Protein AF-A0A932A682-F1 (afdb_monomer_lite)

Structure (mmCIF, N/CA/C/O backbone):
data_AF-A0A932A682-F1
#
_entry.id   AF-A0A932A682-F1
#
loop_
_atom_site.group_PDB
_atom_site.id
_atom_site.type_symbol
_atom_site.label_atom_id
_atom_site.label_alt_id
_atom_site.label_comp_id
_atom_site.label_asym_id
_atom_site.label_entity_id
_atom_site.label_seq_id
_atom_site.pdbx_PDB_ins_code
_atom_site.Cartn_x
_atom_site.Cartn_y
_atom_site.Cartn_z
_atom_site.occupancy
_atom_site.B_iso_or_equiv
_atom_site.auth_seq_id
_atom_site.auth_comp_id
_atom_site.auth_asym_id
_atom_site.auth_atom_id
_atom_site.pdbx_PDB_model_num
ATOM 1 N N . MET A 1 1 ? 10.809 10.476 -10.755 1.00 67.19 1 MET A N 1
ATOM 2 C CA . MET A 1 1 ? 9.962 10.803 -11.948 1.00 67.19 1 MET A CA 1
ATOM 3 C C . MET A 1 1 ? 8.734 9.885 -12.046 1.00 67.19 1 MET A C 1
ATOM 5 O O . MET A 1 1 ? 8.766 8.781 -11.519 1.00 67.19 1 MET A O 1
ATOM 9 N N . LEU A 1 2 ? 7.653 10.268 -12.755 1.00 69.25 2 LEU A N 1
ATOM 10 C CA . LEU A 1 2 ? 6.411 9.458 -12.842 1.00 69.25 2 LEU A CA 1
ATOM 11 C C . LEU A 1 2 ? 6.647 8.033 -13.381 1.00 69.25 2 LEU A C 1
ATOM 13 O O . LEU A 1 2 ? 6.065 7.077 -12.875 1.00 69.25 2 LEU A O 1
ATOM 17 N N . MET A 1 3 ? 7.533 7.871 -14.368 1.00 71.50 3 MET A N 1
ATOM 18 C CA . MET A 1 3 ? 7.879 6.546 -14.902 1.00 71.50 3 MET A CA 1
ATOM 19 C C . MET A 1 3 ? 8.580 5.665 -13.865 1.00 71.50 3 MET A C 1
ATOM 21 O O . MET A 1 3 ? 8.342 4.462 -13.828 1.00 71.50 3 MET A O 1
ATOM 25 N N . GLU A 1 4 ? 9.395 6.244 -12.988 1.00 69.81 4 GLU A N 1
ATOM 26 C CA . GLU A 1 4 ? 10.041 5.515 -11.894 1.00 69.81 4 GLU A CA 1
ATOM 27 C C . GLU A 1 4 ? 9.021 5.120 -10.827 1.00 69.81 4 GLU A C 1
ATOM 29 O O . GLU A 1 4 ? 9.059 3.995 -10.345 1.00 69.81 4 GLU A O 1
ATOM 34 N N . LYS A 1 5 ? 8.016 5.964 -10.561 1.00 68.44 5 LYS A N 1
ATOM 35 C CA . LYS A 1 5 ? 6.840 5.573 -9.767 1.00 68.44 5 LYS A CA 1
ATOM 36 C C . LYS A 1 5 ? 6.051 4.429 -10.393 1.00 68.44 5 LYS A C 1
ATOM 38 O O . LYS A 1 5 ? 5.491 3.614 -9.679 1.00 68.44 5 LYS A O 1
ATOM 43 N N . ILE A 1 6 ? 6.005 4.311 -11.714 1.00 70.50 6 ILE A N 1
ATOM 44 C CA . ILE A 1 6 ? 5.329 3.180 -12.363 1.00 70.50 6 ILE A CA 1
ATOM 45 C C . ILE A 1 6 ? 6.223 1.925 -12.326 1.00 70.50 6 ILE A C 1
ATOM 47 O O . ILE A 1 6 ? 5.743 0.829 -12.043 1.00 70.50 6 ILE A O 1
ATOM 51 N N . ARG A 1 7 ? 7.538 2.062 -12.533 1.00 71.69 7 ARG A N 1
ATOM 52 C CA . ARG A 1 7 ? 8.493 0.936 -12.614 1.00 71.69 7 ARG A CA 1
ATOM 53 C C . ARG A 1 7 ? 8.993 0.426 -11.265 1.00 71.69 7 ARG A C 1
ATOM 55 O O . ARG A 1 7 ? 9.190 -0.777 -11.118 1.00 71.69 7 ARG A O 1
ATOM 62 N N . HIS A 1 8 ? 9.054 1.278 -10.244 1.00 75.38 8 HIS A N 1
ATOM 63 C CA . HIS A 1 8 ? 9.485 0.955 -8.873 1.00 75.38 8 HIS A CA 1
ATOM 64 C C . HIS A 1 8 ? 8.459 1.310 -7.786 1.00 75.38 8 HIS A C 1
ATOM 66 O O . HIS A 1 8 ? 8.729 1.093 -6.610 1.00 75.38 8 HIS A O 1
ATOM 72 N N . GLY A 1 9 ? 7.278 1.799 -8.170 1.00 79.19 9 GLY A N 1
ATOM 73 C CA . GLY A 1 9 ? 6.209 2.164 -7.254 1.00 79.19 9 GLY A CA 1
ATOM 74 C C . GLY A 1 9 ? 5.805 1.085 -6.266 1.00 79.19 9 GLY A C 1
ATOM 75 O O . GLY A 1 9 ? 5.382 -0.002 -6.659 1.00 79.19 9 GLY A O 1
ATOM 76 N N . VAL A 1 10 ? 5.864 1.414 -4.985 1.00 82.62 10 VAL A N 1
ATOM 77 C CA . VAL A 1 10 ? 5.381 0.556 -3.908 1.00 82.62 10 VAL A CA 1
ATOM 78 C C . VAL A 1 10 ? 4.199 1.202 -3.207 1.00 82.62 10 VAL A C 1
ATOM 80 O O . VAL A 1 10 ? 4.087 2.428 -3.122 1.00 82.62 10 VAL A O 1
ATOM 83 N N . LEU A 1 11 ? 3.297 0.356 -2.721 1.00 84.38 11 LEU A N 1
ATOM 84 C CA . LEU A 1 11 ? 2.213 0.780 -1.852 1.00 84.38 11 LEU A CA 1
ATOM 85 C C . LEU A 1 11 ? 2.690 0.660 -0.410 1.00 84.38 11 LEU A C 1
ATOM 87 O O . LEU A 1 11 ? 3.127 -0.417 -0.002 1.00 84.38 11 LEU A O 1
ATOM 91 N N . GLN A 1 12 ? 2.601 1.744 0.353 1.00 84.94 12 GLN A N 1
ATOM 92 C CA . GLN A 1 12 ? 2.842 1.683 1.785 1.00 84.94 12 GLN A CA 1
ATOM 93 C C . GLN A 1 12 ? 1.526 1.352 2.484 1.00 84.94 12 GLN A C 1
ATOM 95 O O . GLN A 1 12 ? 0.499 1.980 2.248 1.00 84.94 12 GLN A O 1
ATOM 100 N N . VAL A 1 13 ? 1.559 0.351 3.345 1.00 83.12 13 VAL A N 1
ATOM 101 C CA . VAL A 1 13 ? 0.437 -0.089 4.159 1.00 83.12 13 VAL A CA 1
ATOM 102 C C . VAL A 1 13 ? 0.838 0.130 5.609 1.00 83.12 13 VAL A C 1
ATOM 104 O O . VAL A 1 13 ? 1.690 -0.580 6.144 1.00 83.12 13 VAL A O 1
ATOM 107 N N . ALA A 1 14 ? 0.269 1.151 6.237 1.00 80.69 14 ALA A N 1
ATOM 108 C CA . ALA A 1 14 ? 0.439 1.381 7.659 1.00 80.69 14 ALA A CA 1
ATOM 109 C C . ALA A 1 14 ? -0.398 0.338 8.406 1.00 80.69 14 ALA A C 1
ATOM 111 O O . ALA A 1 14 ? -1.624 0.313 8.300 1.00 80.69 14 ALA A O 1
ATOM 112 N N . THR A 1 15 ? 0.288 -0.564 9.104 1.00 74.56 15 THR A N 1
ATOM 113 C CA . THR A 1 15 ? -0.321 -1.545 10.006 1.00 74.56 15 THR A CA 1
ATOM 114 C C . THR A 1 15 ? 0.037 -1.190 11.446 1.00 74.56 15 THR A C 1
ATOM 116 O O . THR A 1 15 ? 1.041 -0.517 11.675 1.00 74.56 15 THR A O 1
ATOM 119 N N . ASP A 1 16 ? -0.729 -1.685 12.418 1.00 68.94 16 ASP A N 1
ATOM 120 C CA . ASP A 1 16 ? -0.457 -1.509 13.859 1.00 68.94 16 ASP A CA 1
ATOM 121 C C . ASP A 1 16 ? 0.979 -1.928 14.251 1.00 68.94 16 ASP A C 1
ATOM 123 O O . ASP A 1 16 ? 1.655 -1.276 15.039 1.00 68.94 16 ASP A O 1
ATOM 127 N N . HIS A 1 17 ? 1.509 -2.956 13.580 1.00 66.06 17 HIS A N 1
ATOM 128 C CA . HIS A 1 17 ? 2.874 -3.458 13.765 1.00 66.06 17 HIS A CA 1
ATOM 129 C C . HIS A 1 17 ? 3.948 -2.731 12.923 1.00 66.06 17 HIS A C 1
ATOM 131 O O . HIS A 1 17 ? 5.087 -3.204 12.844 1.00 66.06 17 HIS A O 1
ATOM 137 N N . GLY A 1 18 ? 3.602 -1.626 12.255 1.00 71.19 18 GLY A N 1
ATOM 138 C CA . GLY A 1 18 ? 4.508 -0.791 11.461 1.00 71.19 18 GLY A CA 1
ATOM 139 C C . GLY A 1 18 ? 4.136 -0.665 9.979 1.00 71.19 18 GLY A C 1
ATOM 140 O O . GLY A 1 18 ? 3.158 -1.238 9.493 1.00 71.19 18 GLY A O 1
ATOM 141 N N . ALA A 1 19 ? 4.942 0.094 9.235 1.00 77.06 19 ALA A N 1
ATOM 142 C CA . ALA A 1 19 ? 4.770 0.256 7.795 1.00 77.06 19 ALA A CA 1
ATOM 143 C C . ALA A 1 19 ? 5.220 -1.006 7.046 1.00 77.06 19 ALA A C 1
ATOM 145 O O . ALA A 1 19 ? 6.372 -1.432 7.144 1.00 77.06 19 ALA A O 1
ATOM 146 N N . ARG A 1 20 ? 4.309 -1.599 6.279 1.00 80.75 20 ARG A N 1
ATOM 147 C CA . ARG A 1 20 ? 4.599 -2.699 5.358 1.00 80.75 20 ARG A CA 1
ATOM 148 C C . ARG A 1 20 ? 4.546 -2.172 3.938 1.00 80.75 20 ARG A C 1
ATOM 150 O O . ARG A 1 20 ? 3.682 -1.366 3.613 1.00 80.75 20 ARG A O 1
ATOM 157 N N . PHE A 1 21 ? 5.461 -2.622 3.094 1.00 81.62 21 PHE A N 1
ATOM 158 C CA . PHE A 1 21 ? 5.481 -2.215 1.699 1.00 81.62 21 PHE A CA 1
ATOM 159 C C . PHE A 1 21 ? 5.054 -3.392 0.844 1.00 81.62 21 PHE A C 1
ATOM 161 O O . PHE A 1 21 ? 5.520 -4.516 1.026 1.00 81.62 21 PHE A O 1
ATOM 168 N N . VAL A 1 22 ? 4.149 -3.123 -0.085 1.00 80.81 22 VAL A N 1
ATOM 169 C CA . VAL A 1 22 ? 3.740 -4.098 -1.086 1.00 80.81 22 VAL A CA 1
ATOM 170 C C . VAL A 1 22 ? 4.290 -3.648 -2.425 1.00 80.81 22 VAL A C 1
ATOM 172 O O . VAL A 1 22 ? 4.227 -2.461 -2.760 1.00 80.81 22 VAL A O 1
ATOM 175 N N . ALA A 1 23 ? 4.828 -4.598 -3.186 1.00 80.56 23 ALA A N 1
ATOM 176 C CA . ALA A 1 23 ? 5.268 -4.407 -4.559 1.00 80.56 23 ALA A CA 1
ATOM 177 C C . ALA A 1 23 ? 4.151 -4.842 -5.536 1.00 80.56 23 ALA A C 1
ATOM 179 O O . ALA A 1 23 ? 4.133 -5.990 -5.975 1.00 80.56 23 ALA A O 1
ATOM 180 N N . PRO A 1 24 ? 3.199 -3.956 -5.888 1.00 78.56 24 PRO A N 1
ATOM 181 C CA . PRO A 1 24 ? 2.173 -4.238 -6.894 1.00 78.56 24 PRO A CA 1
ATOM 182 C C . PRO A 1 24 ? 2.785 -4.432 -8.289 1.00 78.56 24 PRO A C 1
ATOM 184 O O . PRO A 1 24 ? 3.854 -3.892 -8.584 1.00 78.56 24 PRO A O 1
ATOM 187 N N . SER A 1 25 ? 2.087 -5.128 -9.186 1.00 82.56 25 SER A N 1
ATOM 188 C CA . SER A 1 25 ? 2.453 -5.215 -10.609 1.00 82.56 25 SER A CA 1
ATOM 189 C C . SER A 1 25 ? 2.182 -3.893 -11.339 1.00 82.56 25 SER A C 1
ATOM 191 O O . SER A 1 25 ? 1.421 -3.057 -10.858 1.00 82.56 25 SER A O 1
ATOM 193 N N . LEU A 1 26 ? 2.721 -3.707 -12.550 1.00 80.88 26 LEU A N 1
ATOM 194 C CA . LEU A 1 26 ? 2.531 -2.489 -13.364 1.00 80.88 26 LEU A CA 1
ATOM 195 C C . LEU A 1 26 ? 1.058 -2.042 -13.494 1.00 80.88 26 LEU A C 1
ATOM 197 O O . LEU A 1 26 ? 0.750 -0.865 -13.322 1.00 80.88 26 LEU A O 1
ATOM 201 N N . VAL A 1 27 ? 0.134 -2.978 -13.732 1.00 80.56 27 VAL A N 1
ATOM 202 C CA . VAL A 1 27 ? -1.310 -2.684 -13.848 1.00 80.56 27 VAL A CA 1
ATOM 203 C C . VAL A 1 27 ? -1.930 -2.299 -12.499 1.00 80.56 27 VAL A C 1
ATOM 205 O O . VAL A 1 27 ? -2.798 -1.431 -12.426 1.00 80.56 27 VAL A O 1
ATOM 208 N N . GLU A 1 28 ? -1.497 -2.935 -11.412 1.00 81.94 28 GLU A N 1
ATOM 209 C CA . GLU A 1 28 ? -1.937 -2.606 -10.051 1.00 81.94 28 GLU A CA 1
ATOM 210 C C . GLU A 1 28 ? -1.405 -1.229 -9.637 1.00 81.94 28 GLU A C 1
ATOM 212 O O . GLU A 1 28 ? -2.139 -0.450 -9.046 1.00 81.94 28 GLU A O 1
ATOM 217 N N . ARG A 1 29 ? -0.185 -0.864 -10.045 1.00 85.38 29 ARG A N 1
ATOM 218 C CA . ARG A 1 29 ? 0.393 0.471 -9.820 1.00 85.38 29 ARG A CA 1
ATOM 219 C C . ARG A 1 29 ? -0.377 1.570 -10.515 1.00 85.38 29 ARG A C 1
ATOM 221 O O . ARG A 1 29 ? -0.625 2.596 -9.896 1.00 85.38 29 ARG A O 1
ATOM 228 N N . LEU A 1 30 ? -0.766 1.363 -11.773 1.00 82.75 30 LEU A N 1
ATOM 229 C CA . LEU A 1 30 ? -1.603 2.322 -12.495 1.00 82.75 30 LEU A CA 1
ATOM 230 C C . LEU A 1 30 ? -2.954 2.505 -11.794 1.00 82.75 30 LEU A C 1
ATOM 232 O O . LEU A 1 30 ? -3.382 3.640 -11.605 1.00 82.75 30 LEU A O 1
ATOM 236 N N . ARG A 1 31 ? -3.579 1.409 -11.337 1.00 82.06 31 ARG A N 1
ATOM 237 C CA . ARG A 1 31 ? -4.826 1.461 -10.554 1.00 82.06 31 ARG A CA 1
ATOM 238 C C . ARG A 1 31 ? -4.652 2.201 -9.231 1.00 82.06 31 ARG A C 1
ATOM 240 O O . ARG A 1 31 ? -5.420 3.112 -8.948 1.00 82.06 31 ARG A O 1
ATOM 247 N N . LEU A 1 32 ? -3.618 1.872 -8.460 1.00 79.94 32 LEU A N 1
ATOM 248 C CA . LEU A 1 32 ? -3.319 2.542 -7.195 1.00 79.94 32 LEU A CA 1
ATOM 249 C C . LEU A 1 32 ? -3.027 4.025 -7.425 1.00 79.94 32 LEU A C 1
ATOM 251 O O . LEU A 1 32 ? -3.602 4.871 -6.764 1.00 79.94 32 LEU A O 1
ATOM 255 N N . MET A 1 33 ? -2.202 4.376 -8.405 1.00 81.06 33 MET A N 1
ATOM 256 C CA . MET A 1 33 ? -1.897 5.773 -8.711 1.00 81.06 33 MET A CA 1
ATOM 257 C C . MET A 1 33 ? -3.138 6.570 -9.131 1.00 81.06 33 MET A C 1
ATOM 259 O O . MET A 1 33 ? -3.199 7.774 -8.892 1.00 81.06 33 MET A O 1
ATOM 263 N N . TRP A 1 34 ? -4.130 5.904 -9.726 1.00 82.31 34 TRP A N 1
ATOM 264 C CA . TRP A 1 34 ? -5.432 6.495 -10.015 1.00 82.31 34 TRP A CA 1
ATOM 265 C C . TRP A 1 34 ? -6.277 6.685 -8.746 1.00 82.31 34 TRP A C 1
ATOM 267 O O . TRP A 1 34 ? -6.843 7.756 -8.555 1.00 82.31 34 TRP A O 1
ATOM 277 N N . MET A 1 35 ? -6.282 5.712 -7.830 1.00 77.44 35 MET A N 1
ATOM 278 C CA . MET A 1 35 ? -6.946 5.826 -6.520 1.00 77.44 35 MET A CA 1
ATOM 279 C C . MET A 1 35 ? -6.327 6.935 -5.647 1.00 77.44 35 MET A C 1
ATOM 281 O O . MET A 1 35 ? -7.028 7.796 -5.124 1.00 77.44 35 MET A O 1
ATOM 285 N N . PHE A 1 36 ? -4.995 6.978 -5.556 1.00 78.69 36 PHE A N 1
ATOM 286 C CA . PHE A 1 36 ? -4.228 7.974 -4.794 1.00 78.69 36 PHE A CA 1
ATOM 287 C C . PHE A 1 36 ? -4.026 9.301 -5.546 1.00 78.69 36 PHE A C 1
ATOM 289 O O . PHE A 1 36 ? -3.265 10.167 -5.112 1.00 78.69 36 PHE A O 1
ATOM 296 N N . ARG A 1 37 ? -4.692 9.494 -6.692 1.00 79.38 37 ARG A N 1
ATOM 297 C CA . ARG A 1 37 ? -4.569 10.717 -7.501 1.00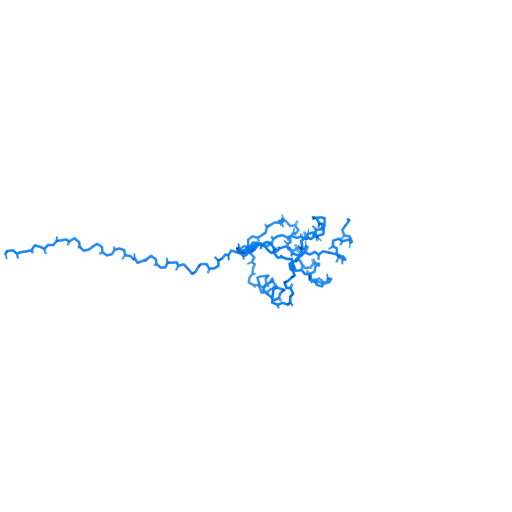 79.38 37 ARG A CA 1
ATOM 298 C C . ARG A 1 37 ? -5.026 11.956 -6.728 1.00 79.38 37 ARG A C 1
ATOM 300 O O . ARG A 1 37 ? -4.418 13.011 -6.885 1.00 79.38 37 ARG A O 1
ATOM 307 N N . ASN A 1 38 ? -6.079 11.813 -5.920 1.00 71.88 38 ASN A N 1
ATOM 308 C CA . ASN A 1 38 ? -6.683 12.908 -5.154 1.00 71.88 38 ASN A CA 1
ATOM 309 C C . ASN A 1 38 ? -6.174 12.985 -3.708 1.00 71.88 38 ASN A C 1
ATOM 311 O O . ASN A 1 38 ? -6.127 14.070 -3.136 1.00 71.88 38 ASN A O 1
ATOM 315 N N . PHE A 1 39 ? -5.747 11.861 -3.127 1.00 73.00 39 PHE A N 1
ATOM 316 C CA . PHE A 1 39 ? -5.289 11.795 -1.740 1.00 73.00 39 PHE A CA 1
ATOM 317 C C . PHE A 1 39 ? -4.039 10.923 -1.642 1.00 73.00 39 PHE A C 1
ATOM 319 O O . PHE A 1 39 ? -3.989 9.840 -2.211 1.00 73.00 39 PHE A O 1
ATOM 326 N N . LYS A 1 40 ? -3.019 11.384 -0.909 1.00 71.44 40 LYS A N 1
ATOM 327 C CA . LYS A 1 40 ? -1.765 10.630 -0.704 1.00 71.44 40 LYS A CA 1
ATOM 328 C C . LYS A 1 40 ? -1.876 9.560 0.385 1.00 71.44 40 LYS A C 1
ATOM 330 O O . LYS A 1 40 ? -1.097 8.610 0.387 1.00 71.44 40 LYS A O 1
ATOM 335 N N . LEU A 1 41 ? -2.829 9.733 1.294 1.00 74.12 41 LEU A N 1
ATOM 336 C CA . LEU A 1 41 ? -3.102 8.852 2.416 1.00 74.12 41 LEU A CA 1
ATOM 337 C C . LEU A 1 41 ? -4.608 8.593 2.443 1.00 74.12 41 LEU A C 1
ATOM 339 O O . LEU A 1 41 ? -5.385 9.546 2.475 1.00 74.12 41 LEU A O 1
ATOM 343 N N . LEU A 1 42 ? -5.001 7.322 2.359 1.00 76.62 42 LEU A N 1
ATOM 344 C CA . LEU A 1 42 ? -6.399 6.913 2.459 1.00 76.62 42 LEU A CA 1
ATOM 345 C C . LEU A 1 42 ? -6.560 5.918 3.613 1.00 76.62 42 LEU A C 1
ATOM 347 O O . LEU A 1 42 ? -5.936 4.851 3.585 1.00 76.62 42 LEU A O 1
ATOM 351 N N . PRO A 1 43 ? -7.422 6.215 4.597 1.00 74.38 43 PRO A N 1
ATOM 352 C CA . PRO A 1 43 ? -7.870 5.199 5.531 1.00 74.38 43 PRO A CA 1
ATOM 353 C C . PRO A 1 43 ? -8.708 4.148 4.803 1.00 74.38 43 PRO A C 1
ATOM 355 O O . PRO A 1 43 ? -9.478 4.459 3.894 1.00 74.38 43 PRO A O 1
ATOM 358 N N . GLN A 1 44 ? -8.582 2.886 5.211 1.00 71.06 44 GLN A N 1
ATOM 359 C CA . GLN A 1 44 ? -9.323 1.776 4.604 1.00 71.06 44 GLN A CA 1
ATOM 360 C C . GLN A 1 44 ? -10.852 1.982 4.608 1.00 71.06 44 GLN A C 1
ATOM 362 O O . GLN A 1 44 ? -11.541 1.450 3.744 1.00 71.06 44 GLN A O 1
ATOM 367 N N . GLU A 1 45 ? -11.370 2.800 5.526 1.00 70.50 45 GLU A N 1
ATOM 368 C CA . GLU A 1 45 ? -12.795 3.122 5.666 1.00 70.50 45 GLU A CA 1
ATOM 369 C C . GLU A 1 45 ? -13.372 3.962 4.518 1.00 70.50 45 GLU A C 1
ATOM 371 O O . GLU A 1 45 ? -14.555 3.836 4.211 1.00 70.50 45 GLU A O 1
ATOM 376 N N . VAL A 1 46 ? -12.561 4.810 3.871 1.00 73.38 46 VAL A N 1
ATOM 377 C CA . VAL A 1 46 ? -13.027 5.664 2.756 1.00 73.38 46 VAL A CA 1
ATOM 378 C C . VAL A 1 46 ? -12.866 4.994 1.392 1.00 73.38 46 VAL A C 1
ATOM 380 O O . VAL A 1 46 ? -13.316 5.526 0.380 1.00 73.38 46 VAL A O 1
ATOM 383 N N . LEU A 1 47 ? -12.213 3.830 1.361 1.00 73.19 47 LEU A N 1
ATOM 384 C CA . LEU A 1 47 ? -12.032 3.011 0.169 1.00 73.19 47 LEU A CA 1
ATOM 385 C C . LEU A 1 47 ? -13.283 2.154 -0.062 1.00 73.19 47 LEU A C 1
ATOM 387 O O . LEU A 1 47 ? -13.820 1.554 0.872 1.00 73.19 47 LEU A O 1
ATOM 391 N N . SER A 1 48 ? -13.727 2.032 -1.312 1.00 78.50 48 SER A N 1
ATOM 392 C CA . SER A 1 48 ? -14.849 1.155 -1.668 1.00 78.50 48 SER A CA 1
ATOM 393 C C . SER A 1 48 ? -14.494 -0.313 -1.418 1.00 78.50 48 SER A C 1
ATOM 395 O O . SER A 1 48 ? -13.324 -0.698 -1.438 1.00 78.50 48 SER A O 1
ATOM 397 N N . GLN A 1 49 ? -15.494 -1.188 -1.273 1.00 76.62 49 GLN A N 1
ATOM 398 C CA . GLN A 1 49 ? -15.265 -2.622 -1.022 1.00 76.62 49 GLN A CA 1
ATOM 399 C C . GLN A 1 49 ? -14.334 -3.289 -2.053 1.00 76.62 49 GLN A C 1
ATOM 401 O O . GLN A 1 49 ? -13.506 -4.123 -1.692 1.00 76.62 49 GLN A O 1
ATOM 406 N N . HIS A 1 50 ? -14.415 -2.887 -3.324 1.00 76.69 50 HIS A N 1
ATOM 407 C CA . HIS A 1 50 ? -13.526 -3.377 -4.384 1.00 76.69 50 HIS A CA 1
ATOM 408 C C . HIS A 1 50 ? -12.065 -2.956 -4.184 1.00 76.69 50 HIS A C 1
ATOM 410 O O . HIS A 1 50 ? -11.146 -3.738 -4.421 1.00 76.69 50 HIS A O 1
ATOM 416 N N . GLU A 1 51 ? -11.847 -1.723 -3.737 1.00 76.50 51 GLU A N 1
ATOM 417 C CA . GLU A 1 51 ? -10.522 -1.165 -3.477 1.00 76.50 51 GLU A CA 1
ATOM 418 C C . GLU A 1 51 ? -9.907 -1.806 -2.229 1.00 76.50 51 GLU A C 1
ATOM 420 O O . GLU A 1 51 ? -8.739 -2.195 -2.236 1.00 76.50 51 GLU A O 1
ATOM 425 N N . GLN A 1 52 ? -10.720 -2.020 -1.191 1.00 77.88 52 GLN A N 1
ATOM 426 C CA . GLN A 1 52 ? -10.319 -2.777 -0.007 1.00 77.88 52 GLN A CA 1
ATOM 427 C C . GLN A 1 52 ? -9.955 -4.224 -0.357 1.00 77.88 52 GLN A C 1
ATOM 429 O O . GLN A 1 52 ? -8.941 -4.728 0.125 1.00 77.88 52 GLN A O 1
ATOM 434 N N . ALA A 1 53 ? -10.733 -4.886 -1.220 1.00 81.38 53 ALA A N 1
ATOM 435 C CA . ALA A 1 53 ? -10.431 -6.238 -1.683 1.00 81.38 53 ALA A CA 1
ATOM 436 C C . ALA A 1 53 ? -9.111 -6.288 -2.466 1.00 81.38 53 ALA A C 1
ATOM 438 O O . ALA A 1 53 ? -8.317 -7.203 -2.258 1.00 81.38 53 ALA A O 1
ATOM 439 N N . LEU A 1 54 ? -8.830 -5.284 -3.307 1.00 80.12 54 LEU A N 1
ATOM 440 C CA . LEU A 1 54 ? -7.552 -5.166 -4.012 1.00 80.12 54 LEU A CA 1
ATOM 441 C C . LEU A 1 54 ? -6.381 -5.028 -3.030 1.00 80.12 54 LEU A C 1
ATOM 443 O O . LEU A 1 54 ? -5.403 -5.764 -3.143 1.00 80.12 54 LEU A O 1
ATOM 447 N N . VAL A 1 55 ? -6.482 -4.119 -2.054 1.00 77.06 55 VAL A N 1
ATOM 448 C CA . VAL A 1 55 ? -5.441 -3.924 -1.029 1.00 77.06 55 VAL A CA 1
ATOM 449 C C . VAL A 1 55 ? -5.249 -5.191 -0.199 1.00 77.06 55 VAL A C 1
ATOM 451 O O . VAL A 1 55 ? -4.113 -5.574 0.075 1.00 77.06 55 VAL A O 1
ATOM 454 N N . ARG A 1 56 ? -6.337 -5.879 0.163 1.00 79.19 56 ARG A N 1
ATOM 455 C CA . ARG A 1 56 ? -6.284 -7.146 0.896 1.00 79.19 56 ARG A CA 1
ATOM 456 C C . ARG A 1 56 ? -5.575 -8.232 0.087 1.00 79.19 56 ARG A C 1
ATOM 458 O O . ARG A 1 56 ? -4.644 -8.836 0.601 1.00 79.19 56 ARG A 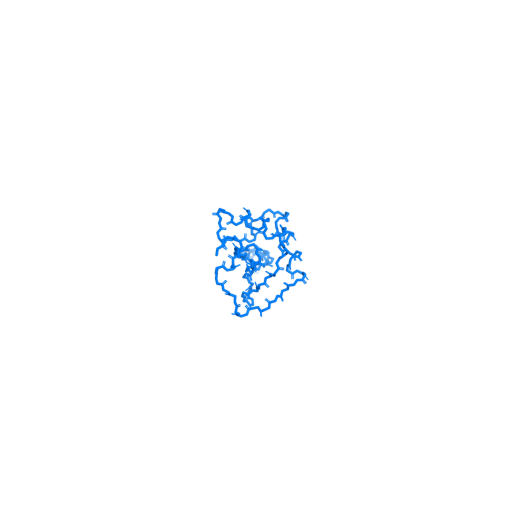O 1
ATOM 465 N N . HIS A 1 57 ? -5.933 -8.415 -1.182 1.00 81.75 57 HIS A N 1
ATOM 466 C CA . HIS A 1 57 ? -5.262 -9.370 -2.066 1.00 81.75 57 HIS A CA 1
ATOM 467 C C . HIS A 1 57 ? -3.772 -9.055 -2.252 1.00 81.75 57 HIS A C 1
ATOM 469 O O . HIS A 1 57 ? -2.947 -9.965 -2.279 1.00 81.75 57 HIS A O 1
ATOM 475 N N . LEU A 1 58 ? -3.416 -7.772 -2.360 1.00 78.50 58 LEU A N 1
ATOM 476 C CA . LEU A 1 58 ? -2.028 -7.308 -2.423 1.00 78.50 58 LEU A CA 1
ATOM 477 C C . LEU A 1 58 ? -1.263 -7.643 -1.132 1.00 78.50 58 LEU A C 1
ATOM 479 O O . LEU A 1 58 ? -0.139 -8.142 -1.182 1.00 78.50 58 LEU A O 1
ATOM 483 N N . CYS A 1 59 ? -1.906 -7.422 0.013 1.00 74.44 59 CYS A N 1
ATOM 484 C CA . CYS A 1 59 ? -1.401 -7.745 1.343 1.00 74.44 59 CYS A CA 1
ATOM 485 C C . CYS A 1 59 ? -1.232 -9.264 1.552 1.00 74.44 59 CYS A C 1
ATOM 487 O O . CYS A 1 59 ? -0.299 -9.695 2.217 1.00 74.44 59 CYS A O 1
ATOM 489 N N . GLU A 1 60 ? -2.098 -10.094 0.975 1.00 77.94 60 GLU A N 1
ATOM 490 C CA . GLU A 1 60 ? -1.971 -11.557 1.035 1.00 77.94 60 GLU A CA 1
ATOM 491 C C . GLU A 1 60 ? -0.894 -12.089 0.080 1.00 77.94 60 GLU A C 1
ATOM 493 O O . GLU A 1 60 ? -0.301 -13.133 0.340 1.00 77.94 60 GLU A O 1
ATOM 498 N N . ARG A 1 61 ? -0.611 -11.371 -1.014 1.00 76.62 61 ARG A N 1
ATOM 499 C CA . ARG A 1 61 ? 0.370 -11.794 -2.021 1.00 76.62 61 ARG A CA 1
ATOM 500 C C . ARG A 1 61 ? 1.818 -11.626 -1.575 1.00 76.62 61 ARG A C 1
ATOM 502 O O . ARG A 1 61 ? 2.590 -12.565 -1.724 1.00 76.62 61 ARG A O 1
ATOM 509 N N . GLN A 1 62 ? 2.203 -10.428 -1.134 1.00 67.12 62 GLN A N 1
ATOM 510 C CA . GLN A 1 62 ? 3.608 -10.061 -0.905 1.00 67.12 62 GLN A CA 1
ATOM 511 C C . GLN A 1 62 ? 3.703 -8.885 0.080 1.00 67.12 62 GLN A C 1
ATOM 513 O O . GLN A 1 62 ? 3.708 -7.720 -0.322 1.00 67.12 62 GLN A O 1
ATOM 518 N N . LEU A 1 63 ? 3.787 -9.176 1.380 1.00 68.12 63 LEU A N 1
ATOM 519 C CA . LEU A 1 63 ? 4.165 -8.179 2.384 1.00 68.12 63 LEU A CA 1
ATOM 520 C C . LEU A 1 63 ? 5.666 -8.238 2.610 1.00 68.12 63 LEU A C 1
ATOM 522 O O . LEU A 1 63 ? 6.162 -9.078 3.360 1.00 68.12 63 LEU A O 1
ATOM 526 N N . GLU A 1 64 ? 6.386 -7.308 2.001 1.00 67.62 64 GLU A N 1
ATOM 527 C CA . GLU A 1 64 ? 7.815 -7.182 2.223 1.00 67.62 64 GLU A CA 1
ATOM 528 C C . GLU A 1 64 ? 8.066 -6.113 3.292 1.00 67.62 64 GLU A C 1
ATOM 530 O O . GLU A 1 64 ? 7.621 -4.961 3.201 1.00 67.62 64 GLU A O 1
ATOM 535 N N . LYS A 1 65 ? 8.817 -6.479 4.337 1.00 64.94 65 LYS A N 1
ATOM 536 C CA . LYS A 1 65 ? 9.412 -5.491 5.242 1.00 64.94 65 LYS A CA 1
ATOM 537 C C . LYS A 1 65 ? 10.572 -4.826 4.513 1.00 64.94 65 LYS A C 1
ATOM 539 O O . LYS A 1 65 ? 11.721 -5.240 4.635 1.00 64.94 65 LYS A O 1
ATOM 544 N N . ARG A 1 66 ? 10.265 -3.800 3.727 1.00 67.12 66 ARG A N 1
ATOM 545 C CA . ARG A 1 66 ? 11.279 -3.022 3.022 1.00 67.12 66 ARG A CA 1
ATOM 546 C C . ARG A 1 66 ? 11.653 -1.809 3.878 1.00 67.12 66 ARG A C 1
ATOM 548 O O . ARG A 1 66 ? 10.835 -0.925 4.082 1.00 67.12 66 ARG A O 1
ATOM 555 N N . GLN A 1 67 ? 12.863 -1.816 4.435 1.00 61.56 67 GLN A N 1
ATOM 556 C CA . GLN A 1 67 ? 13.366 -0.715 5.274 1.00 61.56 67 GLN A CA 1
ATOM 557 C C . GLN A 1 67 ? 13.942 0.437 4.437 1.00 61.56 67 GLN A C 1
ATOM 559 O O . GLN A 1 67 ? 13.915 1.578 4.880 1.00 61.56 67 GLN A O 1
ATOM 564 N N . ASP A 1 68 ? 14.388 0.146 3.212 1.00 67.19 68 ASP A N 1
ATOM 565 C CA . ASP A 1 68 ? 14.986 1.112 2.288 1.00 67.19 68 ASP A CA 1
ATOM 566 C C . ASP A 1 68 ? 14.048 1.351 1.094 1.00 67.19 68 ASP A C 1
ATOM 568 O O . ASP A 1 68 ? 14.196 0.793 0.006 1.00 67.19 68 ASP A O 1
ATOM 572 N N . VAL A 1 69 ? 12.966 2.090 1.337 1.00 70.00 69 VAL A N 1
ATOM 573 C CA . VAL A 1 69 ? 12.055 2.530 0.275 1.00 70.00 69 VAL A CA 1
ATOM 574 C C . VAL A 1 69 ? 12.249 4.014 0.078 1.00 70.00 69 VAL A C 1
ATOM 576 O O . VAL A 1 69 ? 11.947 4.810 0.966 1.00 70.00 69 VAL A O 1
ATOM 579 N N . SER A 1 70 ? 12.699 4.397 -1.114 1.00 75.25 70 SER A N 1
ATOM 580 C CA . SER A 1 70 ? 12.755 5.803 -1.487 1.00 75.25 70 SER A CA 1
ATOM 581 C C . SER A 1 70 ? 11.345 6.411 -1.414 1.00 75.25 70 SER A C 1
ATOM 583 O O . SER A 1 70 ? 10.420 5.864 -2.022 1.00 75.25 70 SER A O 1
ATOM 585 N N . PRO A 1 71 ? 11.151 7.556 -0.739 1.00 71.62 71 PRO A N 1
ATOM 586 C CA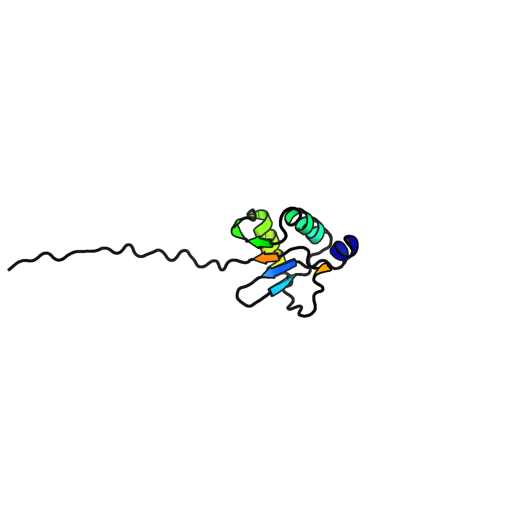 . PRO A 1 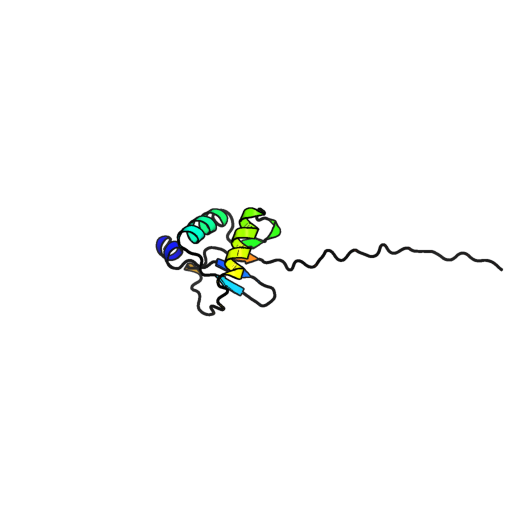71 ? 9.834 8.186 -0.617 1.00 71.62 71 PRO A CA 1
ATOM 587 C C . PRO A 1 71 ? 9.241 8.576 -1.981 1.00 71.62 71 PRO A C 1
ATOM 589 O O . PRO A 1 71 ? 8.022 8.590 -2.141 1.00 71.62 71 PRO A O 1
ATOM 592 N N . ASP A 1 72 ? 10.085 8.811 -2.995 1.00 74.69 72 ASP A N 1
ATOM 593 C CA . ASP A 1 72 ? 9.643 9.074 -4.372 1.00 74.69 72 ASP A CA 1
ATOM 594 C C . ASP A 1 72 ? 8.983 7.847 -5.025 1.00 74.69 72 ASP A C 1
ATOM 596 O O . ASP A 1 72 ? 8.134 7.995 -5.899 1.00 74.69 72 ASP A O 1
ATOM 600 N N . ALA A 1 73 ? 9.301 6.632 -4.568 1.00 77.88 73 ALA A N 1
ATOM 601 C CA . ALA A 1 73 ? 8.700 5.392 -5.051 1.00 77.88 73 ALA A CA 1
ATOM 602 C C . ALA A 1 73 ? 7.369 5.060 -4.355 1.00 77.88 73 ALA A C 1
ATOM 604 O O . ALA A 1 73 ? 6.667 4.148 -4.784 1.00 77.88 73 ALA A O 1
ATOM 605 N N . VAL A 1 74 ? 6.975 5.778 -3.300 1.00 82.81 74 VAL A N 1
ATOM 606 C CA . VAL A 1 74 ? 5.697 5.518 -2.625 1.00 82.81 74 VAL A CA 1
ATOM 607 C C . VAL A 1 74 ? 4.555 6.088 -3.470 1.00 82.81 74 VAL A C 1
ATOM 609 O O . VAL A 1 74 ? 4.458 7.297 -3.710 1.00 82.81 74 VAL A O 1
ATOM 612 N N . ILE A 1 75 ? 3.687 5.201 -3.962 1.00 83.12 75 ILE A N 1
ATOM 613 C CA . ILE A 1 75 ? 2.508 5.583 -4.754 1.00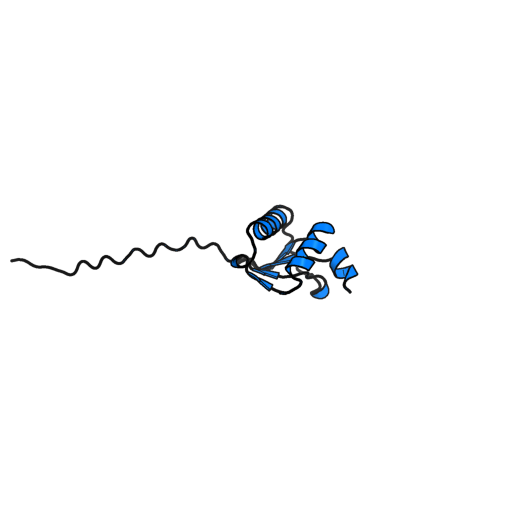 83.12 75 ILE A CA 1
ATOM 614 C C . ILE A 1 75 ? 1.470 6.254 -3.850 1.00 83.12 75 ILE A C 1
ATOM 616 O O . ILE A 1 75 ? 0.925 7.292 -4.218 1.00 83.12 75 ILE A O 1
ATOM 620 N N . GLY A 1 76 ? 1.249 5.681 -2.669 1.00 82.19 76 GLY A N 1
ATOM 621 C CA . GLY A 1 76 ? 0.304 6.151 -1.664 1.00 82.19 76 GLY A CA 1
ATOM 622 C C . GLY A 1 76 ? 0.396 5.324 -0.385 1.00 82.19 76 GLY A C 1
ATOM 623 O O . GLY A 1 76 ? 1.097 4.305 -0.349 1.00 82.19 76 GLY A O 1
ATOM 624 N N . ILE A 1 77 ? -0.294 5.788 0.654 1.00 85.12 77 ILE A N 1
ATOM 625 C CA . ILE A 1 77 ? -0.309 5.172 1.981 1.00 85.12 77 ILE A CA 1
ATOM 626 C C . ILE A 1 77 ? -1.736 4.722 2.303 1.00 85.12 77 ILE A C 1
ATOM 628 O O . ILE A 1 77 ? -2.654 5.542 2.307 1.00 85.12 77 ILE A O 1
ATOM 632 N N . VAL A 1 78 ? -1.925 3.430 2.572 1.00 84.31 78 VAL A N 1
ATOM 633 C CA . VAL A 1 78 ? -3.178 2.900 3.129 1.00 84.31 78 VAL A CA 1
ATOM 634 C C . VAL A 1 78 ? -3.012 2.724 4.625 1.00 84.31 78 VAL A C 1
ATOM 636 O O . VAL A 1 78 ? -2.127 1.983 5.051 1.00 84.31 78 VAL A O 1
ATOM 639 N N . GLU A 1 79 ? -3.885 3.335 5.417 1.00 81.69 79 GLU A N 1
ATOM 640 C CA . GLU A 1 79 ? -3.999 2.988 6.832 1.00 81.69 79 GLU A CA 1
ATOM 641 C C . GLU A 1 79 ? -4.949 1.803 6.988 1.00 81.69 79 GLU A C 1
ATOM 643 O O . GLU A 1 79 ? -6.154 1.923 6.744 1.00 81.69 79 GLU A O 1
ATOM 648 N N . GLN A 1 80 ? -4.401 0.649 7.383 1.00 71.38 80 GLN A N 1
ATOM 649 C CA . GLN A 1 80 ? -5.211 -0.458 7.875 1.00 71.38 80 GLN A CA 1
ATOM 650 C C . GLN A 1 80 ? -5.659 -0.083 9.273 1.00 71.38 80 GLN A C 1
ATOM 652 O O . GLN A 1 80 ? -4.931 -0.272 10.250 1.00 71.38 80 GLN A O 1
ATOM 657 N N . GLN A 1 81 ? -6.856 0.487 9.358 1.00 61.81 81 GLN A N 1
ATOM 658 C CA . GLN A 1 81 ? -7.464 0.680 10.652 1.00 61.81 81 GLN A CA 1
ATOM 659 C C . GLN A 1 81 ? -7.653 -0.716 11.257 1.00 61.81 81 GLN A C 1
ATOM 661 O O . GLN A 1 81 ? -8.213 -1.596 10.592 1.00 61.81 81 GLN A O 1
ATOM 666 N N . PRO A 1 82 ? -7.160 -0.969 12.477 1.00 51.75 82 PRO A N 1
ATOM 667 C CA . PRO A 1 82 ? -7.498 -2.193 13.172 1.00 51.75 82 PRO A CA 1
ATOM 668 C C . PRO A 1 82 ? -9.020 -2.274 13.198 1.00 51.75 82 PRO A C 1
ATOM 670 O O . PRO A 1 82 ? -9.685 -1.415 13.779 1.00 51.75 82 PRO A O 1
ATOM 673 N N . THR A 1 83 ? -9.578 -3.299 12.554 1.00 48.25 83 THR A N 1
ATOM 674 C CA . THR A 1 83 ? -10.948 -3.736 12.799 1.00 48.25 83 THR A CA 1
ATOM 675 C C . THR A 1 83 ? -10.997 -4.222 14.240 1.00 48.25 83 THR A C 1
ATOM 677 O O . THR A 1 83 ? -11.022 -5.420 14.516 1.00 48.25 83 THR A O 1
ATOM 680 N N . PHE A 1 84 ? -10.956 -3.297 15.195 1.00 47.31 84 PHE A N 1
ATOM 681 C CA . PHE A 1 84 ? -11.501 -3.560 16.500 1.00 47.31 84 PHE A CA 1
ATOM 682 C C . PHE A 1 84 ? -12.974 -3.857 16.224 1.00 47.31 84 PHE A C 1
ATOM 684 O O . PHE A 1 84 ? -13.659 -2.999 15.657 1.00 47.31 84 PHE A O 1
ATOM 691 N N . PRO A 1 85 ? -13.485 -5.060 16.547 1.00 53.66 85 PRO A N 1
ATOM 692 C CA . PRO A 1 85 ? -14.923 -5.254 16.509 1.00 53.66 85 PRO A CA 1
ATOM 693 C C . PRO A 1 85 ? -15.529 -4.123 17.345 1.00 53.66 85 PRO A C 1
ATOM 695 O O . PRO A 1 85 ? -14.952 -3.798 18.393 1.00 53.66 85 PRO A O 1
ATOM 698 N N . PRO A 1 86 ? -16.638 -3.490 16.915 1.00 47.72 86 PRO A N 1
ATOM 699 C CA . PRO A 1 86 ? -17.296 -2.507 17.753 1.00 47.72 86 PRO A CA 1
ATOM 700 C C . PRO A 1 86 ? -17.537 -3.197 19.090 1.00 47.72 86 PRO A C 1
ATOM 702 O O . PRO A 1 86 ? -18.294 -4.170 19.161 1.00 47.72 86 PRO A O 1
ATOM 705 N N . LYS A 1 87 ? -16.821 -2.763 20.139 1.00 47.78 87 LYS A N 1
ATOM 706 C CA . LYS A 1 87 ? -17.094 -3.193 21.505 1.00 47.78 87 LYS A CA 1
ATOM 707 C C . LYS A 1 87 ? -18.552 -2.832 21.707 1.00 47.78 87 LYS A C 1
ATOM 709 O O . LYS A 1 87 ? -18.875 -1.657 21.878 1.00 47.78 87 LYS A O 1
ATOM 714 N N . LYS A 1 88 ? -19.431 -3.833 21.616 1.00 48.59 88 LYS A N 1
ATOM 715 C CA . LYS A 1 88 ? -20.818 -3.729 22.044 1.00 48.59 88 LYS A CA 1
ATOM 716 C C . LYS A 1 88 ? -20.720 -3.195 23.461 1.00 48.59 88 LYS A C 1
ATOM 718 O O . LYS A 1 88 ? -20.282 -3.920 24.350 1.00 48.59 88 LYS A O 1
ATOM 723 N N . ARG A 1 89 ? -21.009 -1.906 23.653 1.00 48.31 89 ARG A N 1
ATOM 724 C CA . ARG A 1 89 ? -21.183 -1.350 24.989 1.00 48.31 89 ARG A CA 1
ATOM 725 C C . ARG A 1 89 ? -22.250 -2.233 25.629 1.00 48.31 89 ARG A C 1
ATOM 727 O O . ARG A 1 89 ? -23.350 -2.291 25.075 1.00 48.31 89 ARG A O 1
ATOM 734 N N . PRO A 1 90 ? -21.970 -2.948 26.729 1.00 50.31 90 PRO A N 1
ATOM 735 C CA . PRO A 1 90 ? -23.056 -3.440 27.542 1.00 50.31 90 PRO A CA 1
ATOM 736 C C . PRO A 1 90 ? -23.788 -2.181 27.991 1.00 50.31 90 PRO A C 1
ATOM 738 O O . PRO A 1 90 ? -23.212 -1.317 28.654 1.00 50.31 90 PRO A O 1
ATOM 741 N N . VAL A 1 91 ? -25.018 -2.026 27.514 1.00 57.78 91 VAL A N 1
ATOM 742 C CA . VAL A 1 91 ? -25.967 -1.063 28.051 1.00 57.78 91 VAL A CA 1
ATOM 743 C C . VAL A 1 91 ? -25.964 -1.257 29.564 1.00 57.78 91 VAL A C 1
ATOM 745 O O . VAL A 1 91 ? -26.299 -2.330 30.069 1.00 57.78 91 VAL A O 1
ATOM 748 N N . ALA A 1 92 ? -25.477 -0.249 30.284 1.00 57.12 92 ALA A N 1
ATOM 749 C CA . ALA A 1 92 ? -25.520 -0.226 31.731 1.00 57.12 92 ALA A CA 1
ATOM 750 C C . ALA A 1 92 ? -26.995 -0.291 32.125 1.00 57.12 92 ALA A C 1
ATOM 752 O O . ALA A 1 92 ? -27.727 0.691 32.022 1.00 57.12 92 ALA A O 1
ATOM 753 N N . THR A 1 93 ? -27.450 -1.477 32.523 1.00 55.91 93 THR A N 1
ATOM 754 C CA . THR A 1 93 ? -28.771 -1.626 33.116 1.00 55.91 93 THR A CA 1
ATOM 755 C C . THR A 1 93 ? -28.614 -1.195 34.563 1.00 55.91 93 THR A C 1
ATOM 757 O O . THR A 1 93 ? -28.323 -1.999 35.444 1.00 55.91 93 THR A O 1
ATOM 760 N N . ALA A 1 94 ? -28.731 0.110 34.793 1.00 57.38 94 ALA A N 1
ATOM 761 C CA . ALA A 1 94 ? -28.975 0.637 36.119 1.00 57.38 94 ALA A CA 1
ATOM 762 C C . ALA A 1 94 ? -30.304 0.045 36.608 1.00 57.38 94 ALA A C 1
ATOM 764 O O . ALA A 1 94 ? -31.377 0.468 36.184 1.00 57.38 94 ALA A O 1
ATOM 765 N N . ARG A 1 95 ? -30.245 -0.956 37.489 1.00 50.88 95 ARG A N 1
ATOM 766 C CA . ARG A 1 95 ? -31.351 -1.233 38.405 1.00 50.88 95 ARG A CA 1
ATOM 767 C C . ARG A 1 95 ? -30.985 -0.648 39.753 1.00 50.88 95 ARG A C 1
ATOM 769 O O . ARG A 1 95 ? -30.323 -1.265 40.578 1.00 50.88 95 ARG A O 1
ATOM 776 N N . VAL A 1 96 ? -31.405 0.605 39.881 1.00 53.50 96 VAL A N 1
ATOM 777 C CA . VAL A 1 96 ? -31.606 1.325 41.130 1.00 53.50 96 VAL A CA 1
ATOM 778 C C . VAL A 1 96 ? -32.395 0.454 42.109 1.00 53.50 96 VAL A C 1
ATOM 780 O O . VAL A 1 96 ? -33.394 -0.172 41.755 1.00 53.50 96 VAL A O 1
ATOM 783 N N . HIS A 1 97 ? -31.887 0.447 43.335 1.00 50.59 97 HIS A N 1
ATOM 784 C CA . HIS A 1 97 ? -32.468 -0.070 44.564 1.00 50.59 97 HIS A CA 1
ATOM 785 C C . HIS A 1 97 ? -33.967 0.225 44.717 1.00 50.59 97 HIS A C 1
ATOM 787 O O . HIS A 1 97 ? -34.367 1.381 44.634 1.00 50.59 97 HIS A O 1
ATOM 793 N N . GLN A 1 98 ? -34.752 -0.798 45.067 1.00 51.75 98 GLN A N 1
ATOM 794 C CA . GLN A 1 98 ? -35.981 -0.696 45.870 1.00 51.75 98 GLN A CA 1
ATOM 795 C C . GLN A 1 98 ? -36.018 -1.975 46.736 1.00 51.75 98 GLN A C 1
ATOM 797 O O . GLN A 1 98 ? -36.012 -3.069 46.185 1.00 51.75 98 GLN A O 1
ATOM 802 N N . HIS A 1 99 ? -35.642 -1.920 48.020 1.00 49.28 99 HIS A N 1
ATOM 803 C CA . HIS A 1 99 ? -36.479 -1.636 49.201 1.00 49.28 99 HIS A CA 1
ATOM 804 C C . HIS A 1 99 ? -37.550 -2.714 49.425 1.00 49.28 99 HIS A C 1
ATOM 806 O O . HIS A 1 99 ? -38.345 -2.945 48.520 1.00 49.28 99 HIS A O 1
ATOM 812 N N . THR A 1 100 ? -37.571 -3.353 50.605 1.00 53.84 100 THR A N 1
ATOM 813 C CA . THR A 1 100 ? -38.745 -3.480 51.504 1.00 53.84 100 THR A CA 1
ATOM 814 C C . THR A 1 100 ? -38.401 -4.369 52.713 1.00 53.84 100 THR A C 1
ATOM 816 O O . THR A 1 100 ? -38.078 -5.536 52.519 1.00 53.84 100 THR A O 1
ATOM 819 N N . ALA A 1 101 ? -38.525 -3.751 53.897 1.00 50.66 101 ALA A N 1
ATOM 820 C CA . ALA A 1 101 ? -38.908 -4.261 55.227 1.00 50.66 101 ALA A CA 1
ATOM 821 C C . ALA A 1 101 ? -38.113 -5.394 55.898 1.00 50.66 101 ALA A C 1
ATOM 823 O O . ALA A 1 101 ? -38.127 -6.538 55.402 1.00 50.66 101 ALA A O 1
#

Secondary structure (DSSP, 8-state):
-HHHHHHH-EEEEEETTEEEEE---HHHHHHHHHHTTS-SEEEGGGS-HHHHHHHHHHHHH--B--S---GGGEEEEEE----------------------

pLDDT: mean 71.23, std 11.17, range [47.31, 85.38]

Foldseek 3Di:
DVVCLLVLAWEWEQDPVGTWIFDDHSVLSVVLLVVCVPPQEDELVVDDPVRNVSVVVSVVPDTDPDPDDDPVNYSHYYYDDPPPPPPPPPPPPDPDDDDDD

Sequence (101 aa):
MLMEKIRHGVLQVATDHGARFVAPSLVERLRLMWMFRNFKLLPQEVLSQHEQALVRHLCERQLEKRQDVSPDAVIGIVEQQPTFPPKKRPVATARVHQHTA

Organism: NCBI:txid658062

Radius of gyration: 20.78 Å; chains: 1; bounding box: 54×25×70 Å

=== Feature glossary ===
Each block in this record encodes a different view of the same protein. In brief:

Predicted aligned error. PAE(i, j) answers: if I align the predicted and true structures on residue i, how far off (in Å) do I expe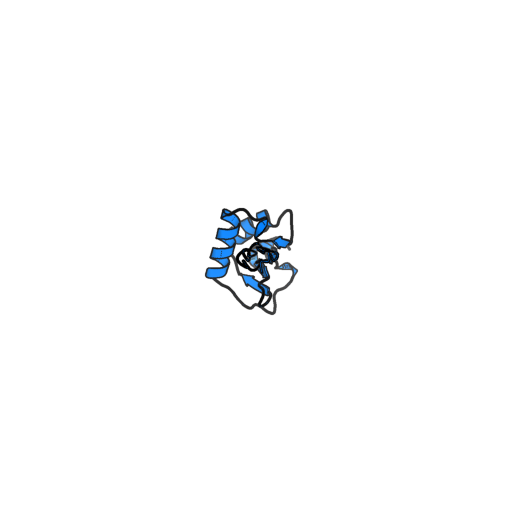ct residue j to be? A block-diagonal PAE matrix with low values on the blocks and high values off-diagonal is the signature of a multi-domain protein with confidently predicted domains but uncertain inter-domain orientation.

Contact-map, Ramachandran, and PAE plots. Plot images: a contact map (which residues are close in 3D, as an N×N binary image), a Ramachandran scatter (backbone torsion angles, revealing secondary-structure composition at a glance), and — for AlphaFold structures — a PAE heatmap (pairwise prediction confidence).

Backbone torsions (φ/ψ). φ (phi) and ψ (psi) are the two rotatable backbone dihedrals per residue: φ is the C(i-1)–N–Cα–C torsion, ψ is the N–Cα–C–N(i+1) torsion, both in degrees on (−180°, 180°]. α-helical residues cluster near (−60°, −45°); β-strand residues near (−120°, +130°). A Ramachandran plot is simply a scatter of (φ, ψ) for every residue.

Foldseek 3Di. A 3Di character summarizes, for each residue, the relative orientation of the Cα frame of its nearest spatial neighbor. Because it encodes fold topology rather than chemistry, 3Di alignments detect remote structural similarity that sequence alignment misses.

Radius of gyration, Cα contacts, bounding box. Three whole-structure scalars: the radius of gyration (RMS distance of Cα from centroid, in Å), the count of Cα–Cα contacts (pairs closer than 8 Å and separated by more than four residues in sequence — i.e. tertiary, not local, contacts), and the bounding-box dimensions. Together they distinguish compact globular folds from extended fibres or disordered chains.

Sequence. Sequence gives the chain of amino acids in standard one-letter code (A=alanine, C=cysteine, …, Y=tyrosine), read N→C. It is the only feature that is directly encoded by the gene; all structural features are derived from the folded form of this sequence.

mmCIF coordinates. Atomic coordinates in PDBx/mmCIF format — the same representation the Protein Data Bank distributes. Each line of the _atom_site loop places one backbone atom in Cartesian space (units: ångströms, origin: arbitrary).

Secondary structure (3-state, P-SEA). Three-state secondary structure (P-SEA) collapses the eight DSSP classes into helix (a), strand (b), and coil (c). P-SEA assigns these from Cα geometry alone — distances and angles — without requiring backbone oxygens, so it works on any Cα trace.

InterPro / GO / CATH / organism. Functional annotations link the protein to curated databases. InterPro entries identify conserved domains and families by matching the sequence against member-database signatures (Pfam, PROSITE, CDD, …). Gene Ontology (GO) terms describe molecular function, biological process, and cellular component in a controlled vocabulary. CATH places the structure in a hierarchical fold classification (Class/Architecture/Topology/Homologous-superfamily). The organism is the source species.

B-factor. B-factor (Debye–Waller factor) reflects atomic displacement in the crystal lattice. It is an experimental observable (units Å²), not a prediction; low values mean the atom is pinned down, high values mean it moves or is heterogeneous across the crystal.

Rendered structure images. Structure images are PyMOL renders from six orthogonal camera directions. Cartoon representation draws helices as coils and strands as arrows; sticks shows the backbone as bonds; surface shows the solvent-excluded envelope. Rainbow coloring maps sequence position to hue (blue→red, N→C); chain coloring assigns a distinct color per polypeptide.

Solvent-accessible surface area. Solvent-accessible surface area (SASA) is the area in Å² traced out by the centre of a 1.4 Å probe sphere (a water molecule) rolled over the protein's van der Waals surface (Shrake–Rupley / Lee–Richards construction). Buried residues have near-zero SASA; fully exposed residues can exceed 200 Å². The total SASA scales roughly with the number of surface residues.

Secondary structure (8-state, DSSP). The SS8 string is DSSP's per-residue secondary-structure call. α-helix (H) means an i→i+4 H-bond ladder; β-strand (E) means the residue participates in a β-sheet; 3₁₀ (G) and π (I) are tighter and wider helices; T/S are turns/bends; '-' is loop.

pLDDT. For AlphaFold models, the B-factor field carries pLDDT — the model's own estimate of local accuracy on a 0–100 scale. Regions with pLDDT<50 should be treated as essentially unmodeled; they often correspond to intrinsically disordered segments.

Nearest PDB structures. Nearest PDB neighbors are the top structural matches found by Foldseek when searching this structure against the entire Protein Data Bank. Each hit reports a TM-score (0 to 1; >0.5 almost always implies the same fold) and an E-value. These are *structural* homologs — they may share no detectable sequence similarity.